Protein AF-A0A7V6BZ11-F1 (afdb_monomer_lite)

Secondary structure (DSSP, 8-state):
-----TT-HHHHHHHHHHHHHHHHHHHHIIIIIHHIIIIIITT--HHHHHHHHHHHHHHHHHHHHHHHHHHHHHHHHHHHHHHHHHHHHHHHHHTSPTT---S-HHHHHHHHHHHHHHHHH-

Structure (mmCIF, N/CA/C/O backbone):
data_AF-A0A7V6BZ11-F1
#
_entry.id   AF-A0A7V6BZ11-F1
#
loop_
_atom_site.group_PDB
_atom_site.id
_atom_site.type_symbol
_atom_site.label_atom_id
_atom_site.label_alt_id
_atom_site.label_comp_id
_atom_site.label_asym_id
_atom_site.label_entity_id
_atom_site.label_seq_id
_atom_site.pdbx_PDB_ins_code
_atom_site.Cartn_x
_atom_site.Cartn_y
_atom_site.Cartn_z
_atom_site.occupancy
_atom_site.B_iso_or_equiv
_atom_site.auth_seq_id
_atom_site.auth_comp_id
_atom_site.auth_asym_id
_atom_site.auth_atom_id
_atom_site.pdbx_PDB_model_num
ATOM 1 N N . MET A 1 1 ? 4.947 4.369 -27.232 1.00 40.72 1 MET A N 1
ATOM 2 C CA . MET A 1 1 ? 4.035 4.801 -26.155 1.00 40.72 1 MET A CA 1
ATOM 3 C C . MET A 1 1 ? 4.006 3.712 -25.089 1.00 40.72 1 MET A C 1
ATOM 5 O O . MET A 1 1 ? 3.545 2.609 -25.373 1.00 40.72 1 MET A O 1
ATOM 9 N N . LEU A 1 2 ? 4.599 3.949 -23.914 1.00 47.81 2 LEU A N 1
ATOM 10 C CA . LEU A 1 2 ? 4.375 3.077 -22.760 1.00 47.81 2 LEU A CA 1
ATOM 11 C C . LEU A 1 2 ? 2.881 3.181 -22.439 1.00 47.81 2 LEU A C 1
ATOM 13 O O . LEU A 1 2 ? 2.413 4.252 -22.067 1.00 47.81 2 LEU A O 1
ATOM 17 N N . LYS A 1 3 ? 2.111 2.107 -22.638 1.00 50.19 3 LYS A N 1
ATOM 18 C CA . LYS A 1 3 ? 0.768 2.032 -22.064 1.00 50.19 3 LYS A CA 1
ATOM 19 C C . LYS A 1 3 ? 0.956 1.894 -20.551 1.00 50.19 3 LYS A C 1
ATOM 21 O O . LYS A 1 3 ? 0.908 0.794 -20.027 1.00 50.19 3 LYS A O 1
ATOM 26 N N . LEU A 1 4 ? 1.131 3.023 -19.869 1.00 53.84 4 LEU A N 1
ATOM 27 C CA . LEU A 1 4 ? 0.890 3.196 -18.431 1.00 53.84 4 LEU A CA 1
ATOM 28 C C . LEU A 1 4 ? -0.620 3.093 -18.103 1.00 53.84 4 LEU A C 1
ATOM 30 O O . LEU A 1 4 ? -1.068 3.515 -17.046 1.00 53.84 4 LEU A O 1
ATOM 34 N N . PHE A 1 5 ? -1.434 2.575 -19.034 1.00 53.66 5 PHE A N 1
ATOM 35 C CA . PHE A 1 5 ? -2.888 2.644 -18.977 1.00 53.66 5 PHE A CA 1
ATOM 36 C C . PHE A 1 5 ? -3.460 1.792 -17.827 1.00 53.66 5 PHE A C 1
ATOM 38 O O . PHE A 1 5 ? -2.962 0.699 -17.543 1.00 53.66 5 PHE A O 1
ATOM 45 N N . PRO A 1 6 ? -4.574 2.250 -17.230 1.00 56.50 6 PRO A N 1
ATOM 46 C CA . PRO A 1 6 ? -5.066 1.923 -15.892 1.00 56.50 6 PRO A CA 1
ATOM 47 C C . PRO A 1 6 ? -5.760 0.555 -15.795 1.00 56.50 6 PRO A C 1
ATOM 49 O O . PRO A 1 6 ? -6.485 0.291 -14.845 1.00 56.50 6 PRO A O 1
ATOM 52 N N . ASN A 1 7 ? -5.554 -0.331 -16.775 1.00 56.72 7 ASN A N 1
ATOM 53 C CA . ASN A 1 7 ? -6.235 -1.627 -16.851 1.00 56.72 7 ASN A CA 1
ATOM 54 C C . ASN A 1 7 ? -5.373 -2.793 -16.338 1.00 56.72 7 ASN A C 1
ATOM 56 O O . ASN A 1 7 ? -5.720 -3.965 -16.498 1.00 56.72 7 ASN A O 1
ATOM 60 N N . SER A 1 8 ? -4.217 -2.490 -15.739 1.00 74.00 8 SER A N 1
ATOM 61 C CA . SER A 1 8 ? -3.441 -3.501 -15.032 1.00 74.00 8 SER A CA 1
ATOM 62 C C . SER A 1 8 ? -4.193 -3.878 -13.763 1.00 74.00 8 SER A C 1
ATOM 64 O O . SER A 1 8 ? -4.318 -3.069 -12.847 1.00 74.00 8 SER A O 1
ATOM 66 N N . ARG A 1 9 ? -4.675 -5.124 -13.697 1.00 84.94 9 ARG A N 1
ATOM 67 C CA . ARG A 1 9 ? -5.354 -5.666 -12.507 1.00 84.94 9 ARG A CA 1
ATOM 68 C C . ARG A 1 9 ? -4.539 -5.434 -11.230 1.00 84.94 9 ARG A C 1
ATOM 70 O O . ARG A 1 9 ? -5.120 -5.157 -10.193 1.00 84.94 9 ARG A O 1
ATOM 77 N N . LEU A 1 10 ? -3.206 -5.474 -11.325 1.00 86.50 10 LEU A N 1
ATOM 78 C CA . LEU A 1 10 ? -2.294 -5.205 -10.209 1.00 86.50 10 LEU A CA 1
ATOM 79 C C . LEU A 1 10 ? -2.370 -3.757 -9.712 1.00 86.50 10 LEU A C 1
ATOM 81 O O . LEU A 1 10 ? -2.326 -3.538 -8.510 1.00 86.50 10 LEU A O 1
ATOM 85 N N . LEU A 1 11 ? -2.530 -2.779 -10.609 1.00 89.25 11 LEU A N 1
ATOM 86 C CA . LEU A 1 11 ? -2.702 -1.378 -10.216 1.00 89.25 11 LEU A CA 1
ATOM 87 C C . LEU A 1 11 ? -4.000 -1.215 -9.419 1.00 89.25 11 LEU A C 1
ATOM 89 O O . LEU A 1 11 ? -3.983 -0.657 -8.333 1.00 89.25 11 LEU A O 1
ATOM 93 N N . ILE A 1 12 ? -5.107 -1.763 -9.932 1.00 91.25 12 ILE A N 1
ATOM 94 C CA . ILE A 1 12 ? -6.423 -1.673 -9.284 1.00 91.25 12 ILE A CA 1
ATOM 95 C C . ILE A 1 12 ? -6.395 -2.363 -7.915 1.00 91.25 12 ILE A C 1
ATOM 97 O O . ILE A 1 12 ? -6.822 -1.774 -6.927 1.00 91.25 12 ILE A O 1
ATOM 101 N N . ILE A 1 13 ? -5.856 -3.585 -7.842 1.00 92.38 13 ILE A N 1
ATOM 102 C CA . ILE A 1 13 ? -5.733 -4.336 -6.585 1.00 92.38 13 ILE A CA 1
ATOM 103 C C . ILE A 1 13 ? -4.853 -3.574 -5.588 1.00 92.38 13 ILE A C 1
ATOM 105 O O . ILE A 1 13 ? -5.262 -3.394 -4.443 1.00 92.38 13 ILE A O 1
ATOM 109 N N . GLY A 1 14 ? -3.690 -3.080 -6.024 1.00 92.75 14 GLY A N 1
ATOM 110 C CA . GLY A 1 14 ? -2.776 -2.313 -5.179 1.00 92.75 14 GLY A CA 1
ATOM 111 C C . GLY A 1 14 ? -3.402 -1.017 -4.663 1.00 92.75 14 GLY A C 1
ATOM 112 O O . GLY A 1 14 ? -3.309 -0.722 -3.475 1.00 92.75 14 GLY A O 1
ATOM 113 N N . SER A 1 15 ? -4.111 -0.274 -5.517 1.00 94.06 15 SER A N 1
ATOM 114 C CA . SER A 1 15 ? -4.810 0.957 -5.133 1.00 94.06 15 SER A CA 1
ATOM 115 C C . SER A 1 15 ? -5.970 0.702 -4.171 1.00 94.06 15 SER A C 1
ATOM 117 O O . SER A 1 15 ? -6.116 1.431 -3.194 1.00 94.06 15 SER A O 1
ATOM 119 N N . ILE A 1 16 ? -6.779 -0.336 -4.404 1.00 95.00 16 ILE A N 1
ATOM 120 C CA . ILE A 1 16 ? -7.861 -0.714 -3.483 1.00 95.00 16 ILE A CA 1
ATOM 121 C C . ILE A 1 16 ? -7.277 -1.113 -2.123 1.00 95.00 16 ILE A C 1
ATOM 123 O O . ILE A 1 16 ? -7.741 -0.626 -1.092 1.00 95.00 16 ILE A O 1
ATOM 127 N N . ALA A 1 17 ? -6.229 -1.939 -2.112 1.00 94.56 17 ALA A N 1
ATOM 128 C CA . ALA A 1 17 ? -5.539 -2.333 -0.889 1.00 94.56 17 ALA A CA 1
ATOM 129 C C . ALA A 1 17 ? -4.951 -1.120 -0.144 1.00 94.56 17 ALA A C 1
ATOM 131 O O . ALA A 1 17 ? -5.084 -1.034 1.075 1.00 94.56 17 ALA A O 1
ATOM 132 N N . ALA A 1 18 ? -4.402 -0.138 -0.868 1.00 94.38 18 ALA A N 1
ATOM 133 C CA . ALA A 1 18 ? -3.904 1.110 -0.292 1.00 94.38 18 ALA A CA 1
ATOM 134 C C . ALA A 1 18 ? -5.010 1.944 0.372 1.00 94.38 18 ALA A C 1
ATOM 136 O O . ALA A 1 18 ? -4.813 2.466 1.469 1.00 94.38 18 ALA A O 1
ATOM 137 N N . ILE A 1 19 ? -6.190 2.036 -0.253 1.00 96.81 19 ILE A N 1
ATOM 138 C CA . ILE A 1 19 ? -7.350 2.730 0.328 1.00 96.81 19 ILE A CA 1
ATOM 139 C C . ILE A 1 19 ? -7.778 2.041 1.625 1.00 96.81 19 ILE A C 1
ATOM 141 O O . ILE A 1 19 ? -7.931 2.706 2.649 1.00 96.81 19 ILE A O 1
ATOM 145 N N . PHE A 1 20 ? -7.922 0.714 1.617 1.00 96.38 20 PHE A N 1
ATOM 146 C CA . PHE A 1 20 ? -8.263 -0.025 2.833 1.00 96.38 20 PHE A CA 1
ATOM 147 C C . PHE A 1 20 ? -7.191 0.119 3.914 1.00 96.38 20 PHE A C 1
ATOM 149 O O . PHE A 1 20 ? -7.534 0.331 5.075 1.00 96.38 20 PHE A O 1
ATOM 156 N N . ASN A 1 21 ? -5.906 0.078 3.556 1.00 95.00 21 ASN A N 1
ATOM 157 C CA . ASN A 1 21 ? -4.818 0.310 4.503 1.00 95.00 21 ASN A CA 1
ATOM 158 C C . ASN A 1 21 ? -4.913 1.701 5.151 1.00 95.00 21 ASN A C 1
ATOM 160 O O . ASN A 1 21 ? -4.822 1.828 6.374 1.00 95.00 21 ASN A O 1
ATOM 164 N N . ALA A 1 22 ? -5.157 2.739 4.348 1.00 94.94 22 ALA A N 1
ATOM 165 C CA . ALA A 1 22 ? -5.326 4.102 4.837 1.00 94.94 22 ALA A CA 1
ATOM 166 C C . ALA A 1 22 ? -6.531 4.222 5.784 1.00 94.94 22 ALA A C 1
ATOM 168 O O . ALA A 1 22 ? -6.406 4.803 6.863 1.00 94.94 22 ALA A O 1
ATOM 169 N N . LEU A 1 23 ? -7.668 3.616 5.429 1.00 96.12 23 LEU A N 1
ATOM 170 C CA . LEU A 1 23 ? -8.857 3.581 6.284 1.00 96.12 23 LEU A CA 1
ATOM 171 C C . LEU A 1 23 ? -8.578 2.888 7.619 1.00 96.12 23 LEU A C 1
ATOM 173 O O . LEU A 1 23 ? -8.964 3.407 8.663 1.00 96.12 23 LEU A O 1
ATOM 177 N N . VAL A 1 24 ? -7.863 1.760 7.603 1.00 94.62 24 VAL A N 1
ATOM 178 C CA . VAL A 1 24 ? -7.450 1.058 8.824 1.00 94.62 24 VAL A CA 1
ATOM 179 C C . VAL A 1 24 ? -6.617 1.970 9.717 1.00 94.62 24 VAL A C 1
ATOM 181 O O . VAL A 1 24 ? -6.928 2.091 10.898 1.00 94.62 24 VAL A O 1
ATOM 184 N N . ARG A 1 25 ? -5.609 2.662 9.166 1.00 92.56 25 ARG A N 1
ATOM 185 C CA . ARG A 1 25 ? -4.756 3.580 9.942 1.00 92.56 25 ARG A CA 1
ATOM 186 C C . ARG A 1 25 ? -5.557 4.693 10.612 1.00 92.56 25 ARG A C 1
ATOM 188 O O . ARG A 1 25 ? -5.310 4.998 11.774 1.00 92.56 25 ARG A O 1
ATOM 195 N N . VAL A 1 26 ? -6.530 5.264 9.904 1.00 95.00 26 VAL A N 1
ATOM 196 C CA . VAL A 1 26 ? -7.427 6.289 10.459 1.00 95.00 26 VAL A CA 1
ATOM 197 C C . VAL A 1 26 ? -8.343 5.697 11.535 1.00 95.00 26 VAL A C 1
ATOM 199 O O . VAL A 1 26 ? -8.571 6.325 12.567 1.00 95.00 26 VAL A O 1
ATOM 202 N N . ALA A 1 27 ? -8.829 4.472 11.336 1.00 92.38 27 ALA A N 1
ATOM 203 C CA . ALA A 1 27 ? -9.743 3.798 12.252 1.00 92.38 27 ALA A CA 1
ATOM 204 C C . ALA A 1 27 ? -9.091 3.345 13.573 1.00 92.38 27 ALA A C 1
ATOM 206 O O . ALA A 1 27 ? -9.810 3.132 14.550 1.00 92.38 27 ALA A O 1
ATOM 207 N N . ILE A 1 28 ? -7.755 3.245 13.650 1.00 91.31 28 ILE A N 1
ATOM 208 C CA . ILE A 1 28 ? -7.037 2.869 14.884 1.00 91.31 28 ILE A CA 1
ATOM 209 C C . ILE A 1 28 ? -7.413 3.790 16.050 1.00 91.31 28 ILE A C 1
ATOM 211 O O . ILE A 1 28 ? -7.665 3.314 17.155 1.00 91.31 28 ILE A O 1
ATOM 215 N N . VAL A 1 29 ? -7.479 5.103 15.828 1.00 92.31 29 VAL A N 1
ATOM 216 C CA . VAL A 1 29 ? -7.760 6.057 16.910 1.00 92.31 29 VAL A CA 1
ATOM 217 C C . VAL A 1 29 ? -9.155 5.841 17.519 1.00 92.31 29 VAL A C 1
ATOM 219 O O . VAL A 1 29 ? -9.224 5.535 18.711 1.00 92.31 29 VAL A O 1
ATOM 222 N N . PRO A 1 30 ? -10.262 5.922 16.755 1.00 92.38 30 PRO A N 1
ATOM 223 C CA . PRO A 1 30 ? -11.599 5.770 17.323 1.00 92.38 30 PRO A CA 1
ATOM 224 C C . PRO A 1 30 ? -11.913 4.344 17.793 1.00 92.38 30 PRO A C 1
ATOM 226 O O . PRO A 1 30 ? -12.688 4.183 18.733 1.00 92.38 30 PRO A O 1
ATOM 229 N N . LEU A 1 31 ? -11.346 3.306 17.164 1.00 89.19 31 LEU A N 1
ATOM 230 C CA . LEU A 1 31 ? -11.689 1.912 17.478 1.00 89.19 31 LEU A CA 1
ATOM 231 C C . LEU A 1 31 ? -10.790 1.273 18.537 1.00 89.19 31 LEU A C 1
ATOM 233 O O . LEU A 1 31 ? -11.225 0.338 19.206 1.00 89.19 31 LEU A O 1
ATOM 237 N N . LEU A 1 32 ? -9.555 1.753 18.694 1.00 90.06 32 LEU A N 1
ATOM 238 C CA . LEU A 1 32 ? -8.596 1.200 19.646 1.00 90.06 32 LEU A CA 1
ATOM 239 C C . LEU A 1 32 ? -8.260 2.211 20.739 1.00 90.06 32 LEU A C 1
ATOM 241 O O . LEU A 1 32 ? -8.482 1.939 21.914 1.00 90.06 32 LEU A O 1
ATOM 245 N N . VAL A 1 33 ? -7.750 3.385 20.362 1.00 91.81 33 VAL A N 1
ATOM 246 C CA . VAL A 1 33 ? -7.168 4.341 21.317 1.00 91.81 33 VAL A CA 1
ATOM 247 C C . VAL A 1 33 ? -8.240 4.946 22.223 1.00 91.81 33 VAL A C 1
ATOM 249 O O . VAL A 1 33 ? -8.118 4.880 23.446 1.00 91.81 33 VAL A O 1
ATOM 252 N N . THR A 1 34 ? -9.316 5.485 21.647 1.00 92.12 34 THR A N 1
ATOM 253 C CA . THR A 1 34 ? -10.415 6.098 22.406 1.00 92.12 34 THR A CA 1
ATOM 254 C C . THR A 1 34 ? -11.056 5.132 23.414 1.00 92.12 34 THR A C 1
ATOM 256 O O . THR A 1 34 ? -11.096 5.468 24.597 1.00 92.12 34 THR A O 1
ATOM 259 N N . PRO A 1 35 ? -11.518 3.920 23.040 1.00 88.00 35 PRO A N 1
ATOM 260 C CA . PRO A 1 35 ? -12.149 3.015 24.001 1.00 88.00 35 PRO A CA 1
ATOM 261 C C . PRO A 1 35 ? -11.174 2.476 25.053 1.00 88.00 35 PRO A C 1
ATOM 263 O O . PRO A 1 35 ? -11.586 2.256 26.192 1.00 88.00 35 PRO A O 1
ATOM 266 N N . LEU A 1 36 ? -9.892 2.302 24.717 1.00 88.81 36 LEU A N 1
ATOM 267 C CA . LEU A 1 36 ? -8.875 1.911 25.692 1.00 88.81 36 LEU A CA 1
ATOM 268 C C . LEU A 1 36 ? -8.722 2.988 26.781 1.00 88.81 36 LEU A C 1
ATOM 270 O O . LEU A 1 36 ? -8.755 2.683 27.971 1.00 88.81 36 LEU A O 1
ATOM 274 N N . ILE A 1 37 ? -8.632 4.260 26.387 1.00 88.94 37 ILE A N 1
ATOM 275 C CA . ILE A 1 37 ? -8.510 5.381 27.328 1.00 88.94 37 ILE A CA 1
ATOM 276 C C . ILE A 1 37 ? -9.803 5.579 28.121 1.00 88.94 37 ILE A C 1
ATOM 278 O O . ILE A 1 37 ? -9.784 5.611 29.352 1.00 88.94 37 ILE A O 1
ATOM 282 N N . ASP A 1 38 ? -10.935 5.694 27.437 1.00 89.75 38 ASP A N 1
ATOM 283 C CA . ASP A 1 38 ? -12.166 6.145 28.080 1.00 89.75 38 ASP A CA 1
ATOM 284 C C . ASP A 1 38 ? -12.895 5.043 28.846 1.00 89.75 38 ASP A C 1
ATOM 286 O O . ASP A 1 38 ? -13.531 5.330 29.858 1.00 89.75 38 ASP A O 1
ATOM 290 N N . LYS A 1 39 ? -12.807 3.783 28.406 1.00 85.12 39 LYS A N 1
ATOM 291 C CA . LYS A 1 39 ? -13.570 2.682 29.015 1.00 85.12 39 LYS A CA 1
ATOM 292 C C . LYS A 1 39 ? -12.705 1.776 29.883 1.00 85.12 39 LYS A C 1
ATOM 294 O O . LYS A 1 39 ? -13.148 1.356 30.948 1.00 85.12 39 LYS A O 1
ATOM 299 N N . VAL A 1 40 ? -11.464 1.504 29.474 1.00 85.25 40 VAL A N 1
ATOM 300 C CA . VAL A 1 40 ? -10.563 0.665 30.279 1.00 85.25 40 VAL A CA 1
ATOM 301 C C . VAL A 1 40 ? -9.869 1.500 31.349 1.00 85.25 40 VAL A C 1
ATOM 303 O O . VAL A 1 40 ? -9.999 1.186 32.528 1.00 85.25 40 VAL A O 1
ATOM 306 N N . PHE A 1 41 ? -9.183 2.584 30.972 1.00 86.44 41 PHE A N 1
ATOM 307 C CA . PHE A 1 41 ? -8.395 3.354 31.940 1.00 86.44 41 PHE A CA 1
ATOM 308 C C . PHE A 1 41 ? -9.238 4.273 32.828 1.00 86.44 41 PHE A C 1
ATOM 310 O O . PHE A 1 41 ? -9.035 4.281 34.039 1.00 86.44 41 PHE A O 1
ATOM 317 N N . LYS A 1 42 ? -10.199 5.026 32.274 1.00 86.44 42 LYS A N 1
ATOM 318 C CA . LYS A 1 42 ? -11.024 5.944 33.087 1.00 86.44 42 LYS A CA 1
ATOM 319 C C . LYS A 1 42 ? -12.136 5.248 33.875 1.00 86.44 42 LYS A C 1
ATOM 321 O O . LYS A 1 42 ? -12.425 5.663 34.990 1.00 86.44 42 LYS A O 1
ATOM 326 N N . GLN A 1 43 ? -12.782 4.230 33.302 1.00 85.69 43 GLN A N 1
ATOM 327 C CA . GLN A 1 43 ? -13.950 3.571 33.915 1.00 85.69 43 GLN A CA 1
ATOM 328 C C . GLN A 1 43 ? -13.616 2.230 34.594 1.00 85.69 43 GLN A C 1
ATOM 330 O O . GLN A 1 43 ? -14.516 1.605 35.150 1.00 85.69 43 GLN A O 1
ATOM 335 N N . ALA A 1 44 ? -12.353 1.783 34.551 1.00 82.69 44 ALA A N 1
ATOM 336 C CA . ALA A 1 44 ? -11.876 0.515 35.119 1.00 82.69 44 ALA A CA 1
ATOM 337 C C . ALA A 1 44 ? -12.646 -0.740 34.643 1.00 82.69 44 ALA A C 1
ATOM 339 O O . ALA A 1 44 ? -12.662 -1.768 35.321 1.00 82.69 44 ALA A O 1
ATOM 340 N N . GLN A 1 45 ? -13.278 -0.692 33.463 1.00 83.00 45 GLN A N 1
ATOM 341 C CA . GLN A 1 45 ? -14.069 -1.807 32.932 1.00 83.00 45 GLN A CA 1
ATOM 342 C C . GLN A 1 45 ? -13.172 -2.829 32.224 1.00 83.00 45 GLN A C 1
ATOM 344 O O . GLN A 1 45 ? -13.059 -2.848 30.995 1.00 83.00 45 GLN A O 1
ATOM 349 N N . LEU A 1 46 ? -12.541 -3.708 33.005 1.00 80.88 46 LEU A N 1
ATOM 350 C CA . LEU A 1 46 ? -11.608 -4.728 32.505 1.00 80.88 46 LEU A CA 1
ATOM 351 C C . LEU A 1 46 ? -12.250 -5.722 31.523 1.00 80.88 46 LEU A C 1
ATOM 353 O O . LEU A 1 46 ? -11.572 -6.230 30.636 1.00 80.88 46 LEU A O 1
ATOM 357 N N . GLU A 1 47 ? -13.563 -5.945 31.591 1.00 84.06 47 GLU A N 1
ATOM 358 C CA . GLU A 1 47 ? -14.273 -6.777 30.607 1.00 84.06 47 GLU A CA 1
ATOM 359 C C . GLU A 1 47 ? -14.230 -6.197 29.184 1.00 84.06 47 GLU A C 1
ATOM 361 O O . GLU A 1 47 ? -14.276 -6.936 28.195 1.00 84.06 47 GLU A O 1
ATOM 366 N N . GLN A 1 48 ? -14.113 -4.871 29.050 1.00 82.56 48 GLN A N 1
ATOM 367 C CA . GLN A 1 48 ? -13.981 -4.227 27.744 1.00 82.56 48 GLN A CA 1
ATOM 368 C C . GLN A 1 48 ? -12.574 -4.363 27.161 1.00 82.56 48 GLN A C 1
ATOM 370 O O . GLN A 1 48 ? -12.425 -4.286 25.941 1.00 82.56 48 GLN A O 1
ATOM 375 N N . LEU A 1 49 ? -11.559 -4.626 27.992 1.00 87.00 49 LEU A N 1
ATOM 376 C CA . LEU A 1 49 ? -10.176 -4.770 27.543 1.00 87.00 49 LEU A CA 1
ATOM 377 C C . LEU A 1 49 ? -10.036 -5.913 26.534 1.00 87.00 49 LEU A C 1
ATOM 379 O O . LEU A 1 49 ? -9.484 -5.707 25.457 1.00 87.00 49 LEU A O 1
ATOM 383 N N . ASN A 1 50 ? -10.609 -7.083 26.831 1.00 89.88 50 ASN A N 1
ATOM 384 C CA . ASN A 1 50 ? -10.546 -8.236 25.930 1.00 89.88 50 ASN A CA 1
ATOM 385 C C . ASN A 1 50 ? -11.196 -7.935 24.577 1.00 89.88 50 ASN A C 1
ATOM 387 O O . ASN A 1 50 ? -10.652 -8.301 23.539 1.00 89.88 50 ASN A O 1
ATOM 391 N N . LYS A 1 51 ? -12.329 -7.223 24.572 1.00 88.75 51 LYS A N 1
ATOM 392 C CA . LYS A 1 51 ? -13.006 -6.821 23.331 1.00 88.75 51 LYS A CA 1
ATOM 393 C C . LYS A 1 51 ? -12.142 -5.858 22.520 1.00 88.75 51 LYS A C 1
ATOM 395 O O . LYS A 1 51 ? -11.951 -6.085 21.331 1.00 88.75 51 LYS A O 1
ATOM 400 N N . VAL A 1 52 ? -11.596 -4.817 23.152 1.00 90.00 52 VAL A N 1
ATOM 401 C CA . VAL A 1 52 ? -10.740 -3.824 22.480 1.00 90.00 52 VAL A CA 1
ATOM 402 C C . VAL A 1 52 ? -9.472 -4.473 21.925 1.00 90.00 52 VAL A C 1
ATOM 404 O O . VAL A 1 52 ? -9.111 -4.207 20.782 1.00 90.00 52 VAL A O 1
ATOM 407 N N . LEU A 1 53 ? -8.833 -5.369 22.682 1.00 90.06 53 LEU A N 1
ATOM 408 C CA . LEU A 1 53 ? -7.658 -6.112 22.221 1.00 90.06 53 LEU A CA 1
ATOM 409 C C . LEU A 1 53 ? -7.984 -7.031 21.043 1.00 90.06 53 LEU A C 1
ATOM 411 O O . LEU A 1 53 ? -7.233 -7.056 20.072 1.00 90.06 53 LEU A O 1
ATOM 415 N N . LEU A 1 54 ? -9.110 -7.746 21.096 1.00 93.00 54 LEU A N 1
ATOM 416 C CA . LEU A 1 54 ? -9.534 -8.630 20.013 1.00 93.00 54 LEU A CA 1
ATOM 417 C C . LEU A 1 54 ? -9.823 -7.835 18.730 1.00 93.00 54 LEU A C 1
ATOM 419 O O . LEU A 1 54 ? -9.314 -8.176 17.664 1.00 93.00 54 LEU A O 1
ATOM 423 N N . TYR A 1 55 ? -10.583 -6.738 18.829 1.00 91.56 55 TYR A N 1
ATOM 424 C CA .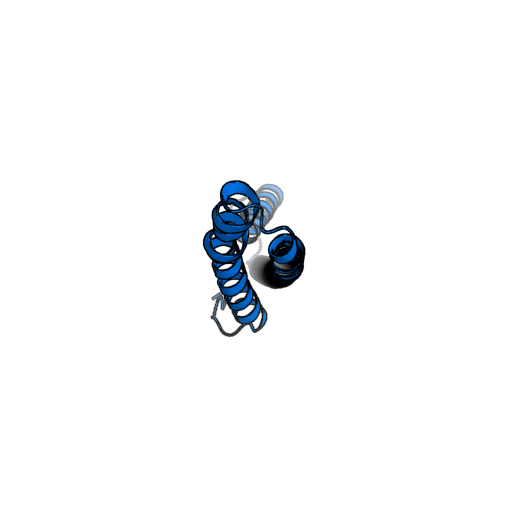 TYR A 1 55 ? -10.831 -5.849 17.691 1.00 91.56 55 TYR A CA 1
ATOM 425 C C . TYR A 1 55 ? -9.539 -5.242 17.152 1.00 91.56 55 TYR A C 1
ATOM 427 O O . TYR A 1 55 ? -9.339 -5.209 15.940 1.00 91.56 55 TYR A O 1
ATOM 435 N N . GLY A 1 56 ? -8.643 -4.815 18.041 1.00 91.81 56 GLY A N 1
ATOM 436 C CA . GLY A 1 56 ? -7.327 -4.307 17.682 1.00 91.81 56 GLY A CA 1
ATOM 437 C C . GLY A 1 56 ? -6.492 -5.315 16.912 1.00 91.81 56 GLY A C 1
ATOM 438 O O . GLY A 1 56 ? -5.937 -4.981 15.869 1.00 91.81 56 GLY A O 1
ATOM 439 N N . PHE A 1 57 ? -6.453 -6.560 17.385 1.00 93.88 57 PHE A N 1
ATOM 440 C CA . PHE A 1 57 ? -5.761 -7.651 16.714 1.00 93.88 57 PHE A CA 1
ATOM 441 C C . PHE A 1 57 ? -6.283 -7.851 15.288 1.00 93.88 57 PHE A C 1
ATOM 443 O O . PHE A 1 57 ? -5.496 -7.829 14.344 1.00 93.88 57 PHE A O 1
ATOM 450 N N . PHE A 1 58 ? -7.602 -7.972 15.109 1.00 95.56 58 PHE A N 1
ATOM 451 C CA . PHE A 1 58 ? -8.191 -8.142 13.778 1.00 95.56 58 PHE A CA 1
ATOM 452 C C . PHE A 1 58 ? -7.964 -6.930 12.874 1.00 95.56 58 PHE A C 1
ATOM 454 O O . PHE A 1 58 ? -7.662 -7.101 11.694 1.00 95.56 58 PHE A O 1
ATOM 461 N N . LEU A 1 59 ? -8.069 -5.716 13.416 1.00 94.62 59 LEU A N 1
ATOM 462 C CA . LEU A 1 59 ? -7.854 -4.481 12.669 1.00 94.62 59 LEU A CA 1
ATOM 463 C C . LEU A 1 59 ? -6.405 -4.374 12.170 1.00 94.62 59 LEU A C 1
ATOM 465 O O . LEU A 1 59 ? -6.177 -4.093 10.994 1.00 94.62 59 LEU A O 1
ATOM 469 N N . ILE A 1 60 ? -5.430 -4.641 13.043 1.00 94.12 60 ILE A N 1
ATOM 470 C CA . ILE A 1 60 ? -4.001 -4.625 12.702 1.00 94.12 60 ILE A CA 1
ATOM 471 C C . ILE A 1 60 ? -3.676 -5.742 11.711 1.00 94.12 60 ILE A C 1
ATOM 473 O O . ILE A 1 60 ? -2.982 -5.493 10.727 1.00 94.12 60 ILE A O 1
ATOM 477 N N . LEU A 1 61 ? -4.202 -6.950 11.928 1.00 96.81 61 LEU A N 1
ATOM 478 C CA . LEU A 1 61 ? -3.996 -8.082 11.029 1.00 96.81 61 LEU A CA 1
ATOM 479 C C . LEU A 1 61 ? -4.540 -7.784 9.628 1.00 96.81 61 LEU A C 1
ATOM 481 O O . LEU A 1 61 ? -3.840 -7.981 8.637 1.00 96.81 61 LEU A O 1
ATOM 485 N N . PHE A 1 62 ? -5.759 -7.250 9.539 1.00 96.56 62 PHE A N 1
ATOM 486 C CA . PHE A 1 62 ? -6.347 -6.830 8.272 1.00 96.56 62 PHE A CA 1
ATOM 487 C C . PHE A 1 62 ? -5.510 -5.731 7.602 1.00 96.56 62 PHE A C 1
ATOM 489 O O . PHE A 1 62 ? -5.203 -5.831 6.415 1.00 96.56 62 PHE A O 1
ATOM 496 N N . GLY A 1 63 ? -5.061 -4.728 8.364 1.00 95.88 63 GLY A N 1
ATOM 497 C CA . GLY A 1 63 ? -4.156 -3.687 7.874 1.00 95.88 63 GLY A CA 1
ATOM 498 C C . GLY A 1 63 ? -2.841 -4.242 7.319 1.00 95.88 63 GLY A C 1
ATOM 499 O O . GLY A 1 63 ? -2.408 -3.825 6.247 1.00 95.88 63 GLY A O 1
ATOM 500 N N . ALA A 1 64 ? -2.233 -5.215 8.001 1.00 97.00 64 ALA A N 1
ATOM 501 C CA . ALA A 1 64 ? -1.004 -5.870 7.559 1.00 97.00 64 ALA A CA 1
ATOM 502 C C . ALA A 1 64 ? -1.205 -6.664 6.259 1.00 97.00 64 ALA A C 1
ATOM 504 O O . ALA A 1 64 ? -0.385 -6.565 5.348 1.00 97.00 64 ALA A O 1
ATOM 505 N N . ILE A 1 65 ? -2.320 -7.391 6.132 1.00 97.81 65 ILE A N 1
ATOM 506 C CA . ILE A 1 65 ? -2.676 -8.106 4.897 1.00 97.81 65 ILE A CA 1
ATOM 507 C C . ILE A 1 65 ? -2.872 -7.114 3.744 1.00 97.81 65 ILE A C 1
ATOM 509 O O . ILE A 1 65 ? -2.340 -7.325 2.655 1.00 97.81 65 ILE A O 1
ATOM 513 N N . MET A 1 66 ? -3.595 -6.014 3.975 1.00 96.75 66 MET A N 1
ATOM 514 C CA . MET A 1 66 ? -3.791 -4.976 2.959 1.00 96.75 66 MET A CA 1
ATOM 515 C C . MET A 1 66 ? -2.468 -4.319 2.554 1.00 96.75 66 MET A C 1
ATOM 517 O O . MET A 1 66 ? -2.244 -4.109 1.365 1.00 96.75 66 MET A O 1
ATOM 521 N N . LEU A 1 67 ? -1.569 -4.050 3.510 1.00 96.44 67 LEU A N 1
ATOM 522 C CA . LEU A 1 67 ? -0.233 -3.520 3.214 1.00 96.44 67 LEU A CA 1
ATOM 523 C C . LEU A 1 67 ? 0.559 -4.478 2.324 1.00 96.44 67 LEU A C 1
ATOM 525 O O . LEU A 1 67 ? 1.111 -4.078 1.307 1.00 96.44 67 LEU A O 1
ATOM 529 N N . PHE A 1 68 ? 0.564 -5.761 2.682 1.00 97.12 68 PHE A N 1
ATOM 530 C CA . PHE A 1 68 ? 1.263 -6.780 1.915 1.00 97.12 68 PHE A CA 1
ATOM 531 C C . PHE A 1 68 ? 0.734 -6.877 0.479 1.00 97.12 68 PHE A C 1
ATOM 533 O O . PHE A 1 68 ? 1.516 -6.910 -0.469 1.00 97.12 68 PHE A O 1
ATOM 540 N N . ILE A 1 69 ? -0.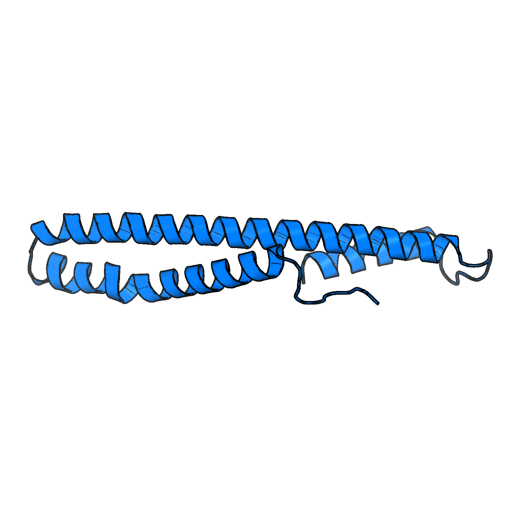592 -6.885 0.297 1.00 96.38 69 ILE A N 1
ATOM 541 C CA . ILE A 1 69 ? -1.216 -6.921 -1.033 1.00 96.38 69 ILE A CA 1
ATOM 542 C C . ILE A 1 69 ? -0.852 -5.670 -1.838 1.00 96.38 69 ILE A C 1
ATOM 544 O O . ILE A 1 69 ? -0.548 -5.783 -3.029 1.00 96.38 69 ILE A O 1
ATOM 548 N N . GLN A 1 70 ? -0.880 -4.497 -1.203 1.00 95.50 70 GLN A N 1
ATOM 549 C CA . GLN A 1 70 ? -0.486 -3.229 -1.809 1.00 95.50 70 GLN A CA 1
ATOM 550 C C . GLN A 1 70 ? 0.958 -3.295 -2.325 1.00 95.50 70 GLN A C 1
ATOM 552 O O . GLN A 1 70 ? 1.186 -3.102 -3.522 1.00 95.50 70 GLN A O 1
ATOM 557 N N . ASP A 1 71 ? 1.908 -3.634 -1.451 1.00 94.94 71 ASP A N 1
ATOM 558 C CA . ASP A 1 71 ? 3.335 -3.671 -1.778 1.00 94.94 71 ASP A CA 1
ATOM 559 C C . ASP A 1 71 ? 3.640 -4.730 -2.842 1.00 94.94 71 ASP A C 1
ATOM 561 O O . ASP A 1 71 ? 4.309 -4.444 -3.836 1.00 94.94 71 ASP A O 1
ATOM 565 N N . ALA A 1 72 ? 3.083 -5.938 -2.705 1.00 94.25 72 ALA A N 1
ATOM 566 C CA . ALA A 1 72 ? 3.278 -7.013 -3.674 1.00 94.25 72 ALA A CA 1
ATOM 567 C C . ALA A 1 72 ? 2.735 -6.647 -5.064 1.00 94.25 72 ALA A C 1
ATOM 569 O O . ALA A 1 72 ? 3.360 -6.952 -6.087 1.00 94.25 72 ALA A O 1
ATOM 570 N N . SER A 1 73 ? 1.580 -5.977 -5.117 1.00 92.19 73 SER A N 1
ATOM 571 C CA . SER A 1 73 ? 0.948 -5.580 -6.376 1.00 92.19 73 SER A CA 1
ATOM 572 C C . SER A 1 73 ? 1.738 -4.482 -7.082 1.00 92.19 73 SER A C 1
ATOM 574 O O . SER A 1 73 ? 1.979 -4.586 -8.289 1.00 92.19 73 SER A O 1
ATOM 576 N N . PHE A 1 74 ? 2.179 -3.460 -6.344 1.00 90.62 74 PHE A N 1
ATOM 577 C CA . PHE A 1 74 ? 2.965 -2.368 -6.913 1.00 90.62 74 PHE A CA 1
ATOM 578 C C . PHE A 1 74 ? 4.378 -2.801 -7.294 1.00 90.62 74 PHE A C 1
ATOM 580 O O . PHE A 1 74 ? 4.802 -2.497 -8.407 1.00 90.62 74 PHE A O 1
ATOM 587 N N . ALA A 1 75 ? 5.057 -3.608 -6.475 1.00 90.12 75 ALA A N 1
ATOM 588 C CA . ALA A 1 75 ? 6.362 -4.169 -6.827 1.00 90.12 75 ALA A CA 1
ATOM 589 C C . ALA A 1 75 ? 6.287 -5.034 -8.098 1.00 90.12 75 ALA A C 1
ATOM 591 O O . ALA A 1 75 ? 7.097 -4.892 -9.015 1.00 90.12 75 ALA A O 1
ATOM 592 N N . SER A 1 76 ? 5.260 -5.884 -8.208 1.00 89.81 76 SER A N 1
ATOM 593 C CA . SER A 1 76 ? 5.036 -6.705 -9.406 1.00 89.81 76 SER A CA 1
ATOM 594 C C . SER A 1 76 ? 4.761 -5.860 -10.653 1.00 89.81 76 SER A C 1
ATOM 596 O O . SER A 1 76 ? 5.165 -6.224 -11.761 1.00 89.81 76 SER A O 1
ATOM 598 N N . LEU A 1 77 ? 4.045 -4.744 -10.497 1.00 88.75 77 LEU A N 1
ATOM 599 C CA . LEU A 1 77 ? 3.771 -3.821 -11.590 1.00 88.75 77 LEU A CA 1
ATOM 600 C C . LEU A 1 77 ? 5.038 -3.079 -12.026 1.00 88.75 77 LEU A C 1
ATOM 602 O O . LEU A 1 77 ? 5.325 -3.047 -13.223 1.00 88.75 77 LEU A O 1
ATOM 606 N N . ALA A 1 78 ? 5.803 -2.548 -11.072 1.00 85.44 78 ALA A N 1
ATOM 607 C CA . ALA A 1 78 ? 7.060 -1.849 -11.314 1.00 85.44 78 ALA A CA 1
ATOM 608 C C . ALA A 1 78 ? 8.059 -2.750 -12.054 1.00 85.44 78 ALA A C 1
ATOM 610 O O . ALA A 1 78 ? 8.575 -2.371 -13.107 1.00 85.44 78 ALA A O 1
ATOM 611 N N . ALA A 1 79 ? 8.219 -4.001 -11.607 1.00 86.88 79 ALA A N 1
ATOM 612 C CA . ALA A 1 79 ? 9.077 -4.983 -12.266 1.00 86.88 79 ALA A CA 1
ATOM 613 C C . ALA A 1 79 ? 8.664 -5.246 -13.728 1.00 86.88 79 ALA A C 1
ATOM 615 O O . ALA A 1 79 ? 9.513 -5.279 -14.624 1.00 86.88 79 ALA A O 1
ATOM 616 N N . LYS A 1 80 ? 7.358 -5.387 -14.004 1.00 86.31 80 LYS A N 1
ATOM 617 C CA . LYS A 1 80 ? 6.844 -5.573 -15.375 1.00 86.31 80 LYS A CA 1
ATOM 618 C C . LYS A 1 80 ? 7.101 -4.353 -16.254 1.00 86.31 80 LYS A C 1
ATOM 620 O O . LYS A 1 80 ? 7.550 -4.503 -17.389 1.00 86.31 80 LYS A O 1
ATOM 625 N N . VAL A 1 81 ? 6.838 -3.153 -15.740 1.00 84.75 81 VAL A N 1
ATOM 626 C CA . VAL A 1 81 ? 7.054 -1.896 -16.471 1.00 84.75 81 VAL A CA 1
ATOM 627 C C . VAL A 1 81 ? 8.542 -1.684 -16.765 1.00 84.75 81 VAL A C 1
ATOM 629 O O . VAL A 1 81 ? 8.891 -1.339 -17.897 1.00 84.75 81 VAL A O 1
ATOM 632 N N . SER A 1 82 ? 9.417 -1.960 -15.795 1.00 82.81 82 SER A N 1
ATOM 633 C CA . SER A 1 82 ? 10.879 -1.910 -15.930 1.00 82.81 82 SER A CA 1
ATOM 634 C C . SER A 1 82 ? 11.368 -2.890 -17.007 1.00 82.81 82 SER A C 1
ATOM 636 O O . SER A 1 82 ? 12.089 -2.497 -17.929 1.00 82.81 82 SER A O 1
ATOM 638 N N . ALA A 1 83 ? 10.902 -4.144 -16.984 1.00 84.25 83 ALA A N 1
ATOM 639 C CA . ALA A 1 83 ? 11.262 -5.159 -17.978 1.00 84.25 83 ALA A CA 1
ATOM 640 C C . ALA A 1 83 ? 10.805 -4.798 -19.405 1.00 84.25 83 ALA A C 1
ATOM 642 O O . ALA A 1 83 ? 11.598 -4.853 -20.353 1.00 84.25 83 ALA A O 1
ATOM 643 N N . ASP A 1 84 ? 9.551 -4.369 -19.567 1.00 86.12 84 ASP A N 1
ATOM 644 C CA . ASP A 1 84 ? 9.002 -3.950 -20.860 1.00 86.12 84 ASP A CA 1
ATOM 645 C C . ASP A 1 84 ? 9.745 -2.740 -21.431 1.00 86.12 84 ASP A C 1
ATOM 647 O O . ASP A 1 84 ? 9.996 -2.655 -22.639 1.00 86.12 84 ASP A O 1
ATOM 651 N N . SER A 1 85 ? 10.099 -1.794 -20.564 1.00 80.69 85 SER A N 1
ATOM 652 C CA . SER A 1 85 ? 10.826 -0.583 -20.935 1.00 80.69 85 SER A CA 1
ATOM 653 C C . SER A 1 85 ? 12.255 -0.909 -21.360 1.00 80.69 85 SER A C 1
ATOM 655 O O . SER A 1 85 ? 12.657 -0.499 -22.451 1.00 80.69 85 SER A O 1
ATOM 657 N N . LYS A 1 86 ? 12.978 -1.744 -20.596 1.00 82.56 86 LYS A N 1
ATOM 658 C CA . LYS A 1 86 ? 14.308 -2.267 -20.972 1.00 82.56 86 LYS A CA 1
ATOM 659 C C . LYS A 1 86 ? 14.265 -2.946 -22.338 1.00 82.56 86 LYS A C 1
ATOM 661 O O . LYS A 1 86 ? 15.064 -2.618 -23.214 1.00 82.56 86 LYS A O 1
ATOM 666 N N . SER A 1 87 ? 13.287 -3.828 -22.563 1.00 84.69 87 SER A N 1
ATOM 667 C CA . SER A 1 87 ? 13.125 -4.536 -23.840 1.00 84.69 87 SER A CA 1
ATOM 668 C C . SER A 1 87 ? 12.886 -3.581 -25.014 1.00 84.69 87 SER A C 1
ATOM 670 O O . SER A 1 87 ? 13.494 -3.731 -26.076 1.00 84.69 87 SER A O 1
ATOM 672 N N . LYS A 1 88 ? 12.027 -2.567 -24.840 1.00 84.44 88 LYS A N 1
ATOM 673 C CA . LYS A 1 88 ? 11.729 -1.570 -25.883 1.00 84.44 88 LYS A CA 1
ATOM 674 C C . LYS A 1 88 ? 12.932 -0.691 -26.196 1.00 84.44 88 LYS A C 1
ATOM 676 O O . LYS A 1 88 ? 13.224 -0.482 -27.372 1.00 84.44 88 LYS A O 1
ATOM 681 N N . VAL A 1 89 ? 13.629 -0.199 -25.172 1.00 83.56 89 VAL A N 1
ATOM 682 C CA . VAL A 1 89 ? 14.837 0.619 -25.348 1.00 83.56 89 VAL A CA 1
ATOM 683 C C . VAL A 1 89 ? 15.903 -0.186 -26.083 1.00 83.56 89 VAL A C 1
ATOM 685 O O . VAL A 1 89 ? 16.400 0.269 -27.110 1.00 83.56 89 VAL A O 1
ATOM 688 N N . TYR A 1 90 ? 16.169 -1.417 -25.645 1.00 82.50 90 TYR A N 1
ATOM 689 C CA . TYR A 1 90 ? 17.143 -2.295 -26.288 1.00 82.50 90 TYR A CA 1
ATOM 690 C C . TYR A 1 90 ? 16.798 -2.578 -27.760 1.00 82.50 90 TYR A C 1
ATOM 692 O O . TYR A 1 90 ? 17.626 -2.372 -28.647 1.00 82.50 90 TYR A O 1
ATOM 700 N N . LYS A 1 91 ? 15.544 -2.951 -28.054 1.00 85.38 91 LYS A N 1
ATOM 701 C CA . LYS A 1 91 ? 15.075 -3.167 -29.436 1.00 85.38 91 LYS A CA 1
ATOM 702 C C . LYS A 1 91 ? 15.195 -1.914 -30.303 1.00 85.38 91 LYS A C 1
ATOM 704 O O . LYS A 1 91 ? 15.518 -2.024 -31.481 1.00 85.38 91 LYS A O 1
ATOM 709 N N . ASN A 1 92 ? 14.919 -0.735 -29.750 1.00 83.00 92 ASN A N 1
ATOM 710 C CA . ASN A 1 92 ? 15.035 0.522 -30.486 1.00 83.00 92 ASN A CA 1
ATOM 711 C C . ASN A 1 92 ? 16.493 0.889 -30.774 1.00 83.00 92 ASN A C 1
ATOM 713 O O . ASN A 1 92 ? 16.774 1.409 -31.850 1.00 83.00 92 ASN A O 1
ATOM 717 N N . LEU A 1 93 ? 17.416 0.596 -29.854 1.00 79.75 93 LEU A N 1
ATOM 718 C CA . LEU A 1 93 ? 18.847 0.810 -30.068 1.00 79.75 93 LEU A CA 1
ATOM 719 C C . LEU A 1 93 ? 19.405 -0.106 -31.155 1.00 79.75 93 LEU A C 1
ATOM 721 O O . LEU A 1 93 ? 20.112 0.376 -32.033 1.00 79.75 93 LEU A O 1
ATOM 725 N N . LEU A 1 94 ? 19.023 -1.386 -31.154 1.00 81.88 94 LEU A N 1
ATOM 726 C CA . LEU A 1 94 ? 19.445 -2.344 -32.183 1.00 81.88 94 LEU A CA 1
ATOM 727 C C . LEU A 1 94 ? 18.956 -1.983 -33.594 1.00 81.88 94 LEU A C 1
ATOM 729 O O . LEU A 1 94 ? 19.569 -2.381 -34.577 1.00 81.88 94 LEU A O 1
ATOM 733 N N . LYS A 1 95 ? 17.854 -1.234 -33.707 1.00 84.25 95 LYS A N 1
ATOM 734 C CA . LYS A 1 95 ? 17.307 -0.780 -34.995 1.00 84.25 95 LYS A CA 1
ATOM 735 C C . LYS A 1 95 ? 17.957 0.503 -35.524 1.00 84.25 95 LYS A C 1
ATOM 737 O O . LYS A 1 95 ? 17.618 0.926 -36.628 1.00 84.25 95 LYS A O 1
ATOM 742 N N . ARG A 1 96 ? 18.833 1.166 -34.759 1.00 77.19 96 ARG A N 1
ATOM 743 C CA . ARG A 1 96 ? 19.481 2.406 -35.209 1.00 77.19 96 ARG A CA 1
ATOM 744 C C . ARG A 1 96 ? 20.654 2.099 -36.150 1.00 77.19 96 ARG A C 1
ATOM 746 O O . ARG A 1 96 ? 21.417 1.177 -35.880 1.00 77.19 96 ARG A O 1
ATOM 753 N N . PRO A 1 97 ? 20.828 2.879 -37.233 1.00 74.81 97 PRO A N 1
ATOM 754 C CA . PRO A 1 97 ? 21.947 2.698 -38.150 1.00 74.81 97 PRO A CA 1
ATOM 755 C C . PRO A 1 97 ? 23.285 2.948 -37.443 1.00 74.81 97 PRO A C 1
ATOM 757 O O . PRO A 1 97 ? 23.423 3.881 -36.643 1.00 74.81 97 PRO A O 1
ATOM 760 N N . VAL A 1 98 ? 24.266 2.100 -37.759 1.00 66.44 98 VAL A N 1
ATOM 761 C CA . VAL A 1 98 ? 25.624 2.142 -37.204 1.00 66.44 98 VAL A CA 1
ATOM 762 C C . VAL A 1 98 ? 26.255 3.507 -37.510 1.00 66.44 98 VAL A C 1
ATOM 764 O O . VAL A 1 98 ? 26.204 3.971 -38.646 1.00 66.44 98 VAL A O 1
ATOM 767 N N . GLY A 1 99 ? 26.798 4.177 -36.488 1.00 66.06 99 GLY A N 1
ATOM 768 C CA . GLY A 1 99 ? 27.443 5.494 -36.615 1.00 66.06 99 GLY A CA 1
ATOM 769 C C . GLY A 1 99 ? 26.569 6.721 -36.303 1.00 66.06 99 GLY A C 1
ATOM 770 O O . GLY A 1 99 ? 27.101 7.821 -36.252 1.00 66.06 99 GLY A O 1
ATOM 771 N N . LYS A 1 100 ? 25.260 6.569 -36.033 1.00 61.44 100 LYS A N 1
ATOM 772 C CA . LYS A 1 100 ? 24.373 7.685 -35.607 1.00 61.44 100 LYS A CA 1
ATOM 773 C C . LYS A 1 100 ? 24.193 7.831 -34.088 1.00 61.44 100 LYS A C 1
ATOM 775 O O . LYS A 1 100 ? 23.320 8.568 -33.634 1.00 61.44 100 LYS A O 1
ATOM 780 N N . LEU A 1 101 ? 24.947 7.086 -33.286 1.00 64.75 101 LEU A N 1
ATOM 781 C CA . LEU A 1 101 ? 24.913 7.209 -31.829 1.00 64.75 101 LEU A CA 1
ATOM 782 C C . LEU A 1 101 ? 26.016 8.184 -31.410 1.00 64.75 101 LEU A C 1
ATOM 784 O O . LEU A 1 101 ? 27.189 7.836 -31.444 1.00 64.75 101 LEU A O 1
ATOM 788 N N . GLU A 1 102 ? 25.626 9.401 -31.028 1.00 61.62 102 GLU A N 1
ATOM 789 C CA . GLU A 1 102 ? 26.535 10.506 -30.663 1.00 61.62 102 GLU A CA 1
ATOM 790 C C . GLU A 1 102 ? 27.308 10.282 -29.347 1.00 61.62 102 GLU A C 1
ATOM 792 O O . GLU A 1 102 ? 28.080 11.132 -28.919 1.00 61.62 102 GLU A O 1
ATOM 797 N N . SER A 1 103 ? 27.098 9.161 -28.654 1.00 63.22 103 SER A N 1
ATOM 798 C CA . SER A 1 103 ? 27.672 8.894 -27.330 1.00 63.22 103 SER A CA 1
ATOM 799 C C . SER A 1 103 ? 28.263 7.491 -27.249 1.00 63.22 103 SER A C 1
ATOM 801 O O . SER A 1 103 ? 27.781 6.569 -27.910 1.00 63.22 103 SER A O 1
ATOM 803 N N . SER A 1 104 ? 29.290 7.319 -26.407 1.00 71.62 104 SER A N 1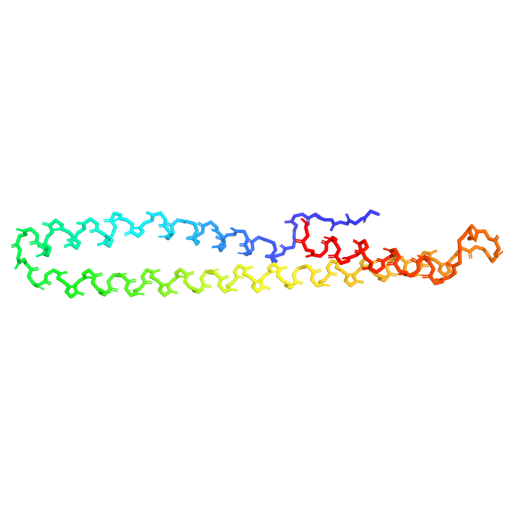
ATOM 804 C CA . SER A 1 104 ? 29.912 6.011 -26.184 1.00 71.62 104 SER A CA 1
ATOM 805 C C . SER A 1 104 ? 28.873 4.987 -25.712 1.00 71.62 104 SER A C 1
ATOM 807 O O . SER A 1 104 ? 27.963 5.297 -24.935 1.00 71.62 104 SER A O 1
ATOM 809 N N . SER A 1 105 ? 29.019 3.742 -26.162 1.00 66.81 105 SER A N 1
ATOM 810 C CA . SER A 1 105 ? 28.151 2.622 -25.780 1.00 66.81 105 SER A CA 1
ATOM 811 C C . SER A 1 105 ? 28.074 2.427 -24.258 1.00 66.81 105 SER A C 1
ATOM 813 O O . SER A 1 105 ? 27.011 2.086 -23.735 1.00 66.81 105 SER A O 1
ATOM 815 N N . GLY A 1 106 ? 29.159 2.722 -23.532 1.00 68.69 106 GLY A N 1
ATOM 816 C CA . GLY A 1 106 ? 29.199 2.704 -22.066 1.00 68.69 106 GLY A CA 1
ATOM 817 C C . GLY A 1 106 ? 28.389 3.829 -21.411 1.00 68.69 106 GLY A C 1
ATOM 818 O O . GLY A 1 106 ? 27.612 3.566 -20.494 1.00 68.69 106 GLY A O 1
ATOM 819 N N . GLY A 1 107 ? 28.496 5.066 -21.910 1.00 73.88 107 GLY A N 1
ATOM 820 C CA . GLY A 1 107 ? 27.744 6.208 -21.374 1.00 73.88 107 GLY A CA 1
ATOM 821 C C . GLY A 1 107 ? 26.237 6.100 -21.620 1.00 73.88 107 GLY A C 1
ATOM 822 O O . GLY A 1 107 ? 25.434 6.433 -20.747 1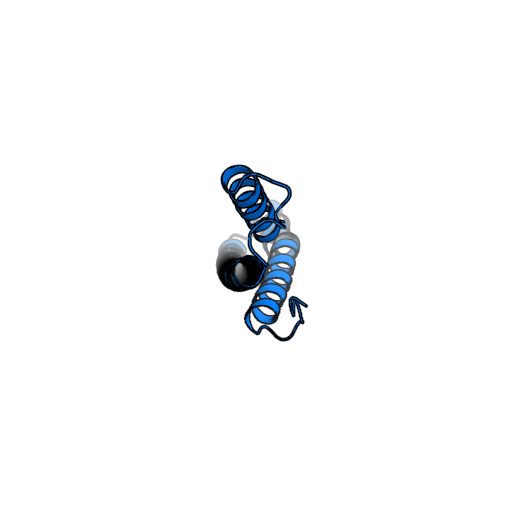.00 73.88 107 GLY A O 1
ATOM 823 N N . LEU A 1 108 ? 25.845 5.563 -22.780 1.00 72.12 108 LEU A N 1
ATOM 824 C CA . LEU A 1 108 ? 24.439 5.319 -23.104 1.00 72.12 108 LEU A CA 1
ATOM 825 C C . LEU A 1 108 ? 23.832 4.232 -22.204 1.00 72.12 108 LEU A C 1
ATOM 827 O O . LEU A 1 108 ? 22.723 4.394 -21.702 1.00 72.12 108 LEU A O 1
ATOM 831 N N . THR A 1 109 ? 24.577 3.149 -21.963 1.00 73.56 109 THR A N 1
ATOM 832 C CA . THR A 1 109 ? 24.139 2.044 -21.097 1.00 73.56 109 THR A CA 1
ATOM 833 C C . THR A 1 109 ? 23.965 2.505 -19.651 1.00 73.56 109 THR A C 1
ATOM 835 O O . THR A 1 109 ? 22.953 2.180 -19.036 1.00 73.56 109 THR A O 1
ATOM 838 N N . GLY A 1 110 ? 24.896 3.314 -19.129 1.00 75.38 110 GLY A N 1
ATOM 839 C CA . GLY A 1 110 ? 24.803 3.868 -17.775 1.00 75.38 110 GLY A CA 1
ATOM 840 C C . GLY A 1 110 ? 23.583 4.771 -17.575 1.00 75.38 110 GLY A C 1
ATOM 841 O O . GLY A 1 110 ? 22.866 4.617 -16.590 1.00 75.38 110 GLY A O 1
ATOM 842 N N . ARG A 1 111 ? 23.292 5.656 -18.539 1.00 77.25 111 ARG A N 1
ATOM 843 C CA . ARG A 1 111 ? 22.094 6.51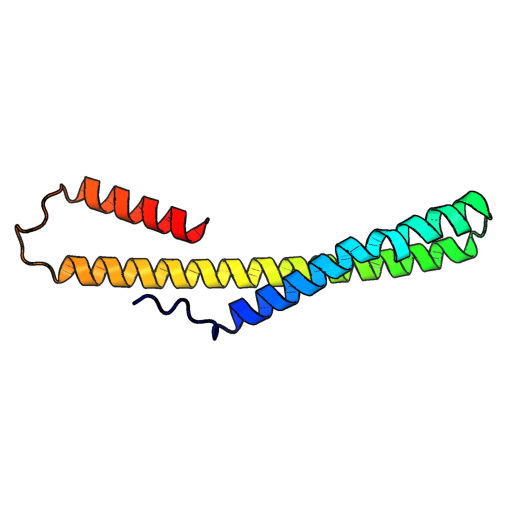4 -18.499 1.00 77.25 111 ARG A CA 1
ATOM 844 C C . ARG A 1 111 ? 20.805 5.712 -18.574 1.00 77.25 111 ARG A C 1
ATOM 846 O O . ARG A 1 111 ? 19.932 5.900 -17.746 1.00 77.25 111 ARG A O 1
ATOM 853 N N . ILE A 1 112 ? 20.719 4.762 -19.503 1.00 76.56 112 ILE A N 1
ATOM 854 C CA . ILE A 1 112 ? 19.533 3.909 -19.639 1.00 76.56 112 ILE A CA 1
ATOM 855 C C . ILE A 1 112 ? 19.276 3.131 -18.352 1.00 76.56 112 ILE A C 1
ATOM 857 O O . ILE A 1 112 ? 18.128 3.022 -17.942 1.00 76.56 112 ILE A O 1
ATOM 861 N N . LEU A 1 113 ? 20.319 2.589 -17.717 1.00 75.94 113 LEU A N 1
ATOM 862 C CA . LEU A 1 113 ? 20.164 1.813 -16.491 1.00 75.94 113 LEU A CA 1
ATOM 863 C C . LEU A 1 113 ? 19.718 2.685 -15.309 1.00 75.94 113 LEU A C 1
ATOM 865 O O . LEU A 1 113 ? 18.850 2.255 -14.552 1.00 75.94 113 LEU A O 1
ATOM 869 N N . ASN A 1 114 ? 20.280 3.891 -15.180 1.00 79.75 114 ASN A N 1
ATOM 870 C CA . ASN A 1 114 ? 19.894 4.842 -14.138 1.00 79.75 114 ASN A CA 1
ATOM 871 C C . ASN A 1 114 ? 18.476 5.375 -14.360 1.00 79.75 114 ASN A C 1
ATOM 873 O O . ASN A 1 114 ? 17.653 5.233 -13.466 1.00 79.75 114 ASN A O 1
ATOM 877 N N . ASP A 1 115 ? 18.148 5.851 -15.561 1.00 78.62 115 ASP A N 1
ATOM 878 C CA . ASP A 1 115 ? 16.816 6.386 -15.871 1.00 78.62 115 ASP A CA 1
ATOM 879 C C . ASP A 1 115 ? 15.722 5.318 -15.674 1.00 78.62 115 ASP A C 1
ATOM 881 O O . ASP A 1 115 ? 14.628 5.606 -15.196 1.00 78.62 115 ASP A O 1
ATOM 885 N N . LEU A 1 116 ? 16.005 4.052 -16.009 1.00 73.06 116 LEU A N 1
ATOM 886 C CA . LEU A 1 116 ? 15.077 2.943 -15.759 1.00 73.06 116 LEU A CA 1
ATOM 887 C C . LEU A 1 116 ? 14.921 2.601 -14.284 1.00 73.06 116 LEU A C 1
ATOM 889 O O . LEU A 1 116 ? 13.835 2.195 -13.881 1.00 73.06 116 LEU A O 1
ATOM 893 N N . LYS A 1 117 ? 15.998 2.711 -13.506 1.00 75.44 117 LYS A N 1
ATOM 894 C CA . LYS A 1 117 ? 15.944 2.521 -12.059 1.00 75.44 117 LYS A CA 1
ATOM 895 C C . LYS A 1 117 ? 15.148 3.649 -11.406 1.00 75.44 117 LYS A C 1
ATOM 897 O O . LYS A 1 117 ? 14.351 3.373 -10.518 1.00 75.44 117 LYS A O 1
ATOM 902 N N . ASP A 1 118 ? 15.304 4.877 -11.885 1.00 76.25 118 ASP A N 1
ATOM 903 C CA . ASP A 1 118 ? 14.557 6.025 -11.382 1.00 76.25 118 ASP A CA 1
ATOM 904 C C . ASP A 1 118 ? 13.055 5.877 -11.671 1.00 76.25 118 ASP A C 1
ATOM 906 O O . ASP A 1 118 ? 12.258 6.069 -10.764 1.00 76.25 118 ASP A O 1
ATOM 910 N N . ILE A 1 119 ? 12.661 5.406 -12.862 1.00 72.31 119 ILE A N 1
ATOM 911 C CA . ILE A 1 119 ? 11.252 5.093 -13.204 1.00 72.31 119 ILE A CA 1
ATOM 912 C C . ILE A 1 119 ? 10.675 3.927 -12.375 1.00 72.31 119 ILE A C 1
ATOM 914 O O . ILE A 1 119 ? 9.462 3.776 -12.249 1.00 72.31 119 ILE A O 1
ATOM 918 N N . GLU A 1 120 ? 11.525 3.038 -11.862 1.00 68.00 120 GLU A N 1
ATOM 919 C CA . GLU A 1 120 ? 11.096 1.921 -11.013 1.00 68.00 120 GLU A CA 1
ATOM 920 C C . GLU A 1 120 ? 10.842 2.363 -9.563 1.00 68.00 120 GLU A C 1
ATOM 922 O O . GLU A 1 120 ? 10.023 1.754 -8.875 1.00 68.00 120 GLU A O 1
ATOM 927 N N . ILE A 1 121 ? 11.538 3.411 -9.113 1.00 69.62 121 ILE A N 1
ATOM 928 C CA . ILE A 1 121 ? 11.495 3.928 -7.739 1.00 69.62 121 ILE A 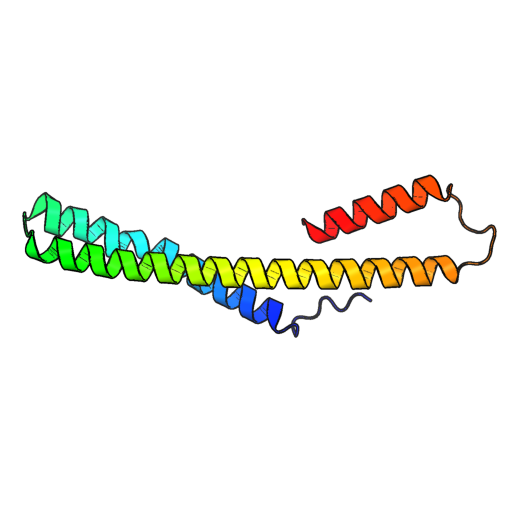CA 1
ATOM 929 C C . ILE A 1 121 ? 10.492 5.083 -7.585 1.00 69.62 121 ILE A C 1
ATOM 931 O O . ILE A 1 121 ? 9.853 5.175 -6.534 1.00 69.62 121 ILE A O 1
ATOM 935 N N . TYR A 1 122 ? 10.374 5.955 -8.592 1.00 53.56 122 TYR A N 1
ATOM 936 C CA . TYR A 1 122 ? 9.615 7.214 -8.561 1.00 53.56 122 TYR A CA 1
ATOM 937 C C . TYR A 1 122 ? 8.433 7.213 -9.535 1.00 53.56 122 TYR A C 1
ATOM 939 O O . TYR A 1 122 ? 7.368 7.741 -9.139 1.00 53.56 122 TYR A O 1
#

Sequence (122 aa):
MLKLFPNSRLLIIGSIAAIFNALVRVAIVPLLVTPLIDKVFKQAQLEQLNKVLLYGFFLILFGAIMLFIQDASFASLAAKVSADSKSKVYKNLLKRPVGKLESSSGGLTGRILNDLKDIEIY

pLDDT: mean 83.36, std 12.32, range [40.72, 97.81]

Foldseek 3Di:
DLCPDCPQPLNVQLVVLVVLLVVLVVVCCVLAVVCCVVPCVVVVNVVVVVVSVVVVVVSVVSSVVSVVSNCVSLLVVLVVSLVVLVVVVVVVVVPDDPPPPPDDPVVVVVVSVVVSVVSSVD

Radius of gyration: 24.31 Å; chains: 1; bounding box: 44×19×73 Å